Protein AF-A0A8S9TYZ0-F1 (afdb_monomer_lite)

Foldseek 3Di:
DDPPPPPQFPDDDDDPPLVVVLVVLVVCLVCVVVLQVVLVVQQVVCVVVVHDRDDGDPCPLCSLVSVLVSVLSVLVNVLVVQSRDSDPCPVVSVVSVVCCCVPQVPPVDPRPRPPPPPPPDDD

Sequence (123 aa):
MANNGASRQLVEHKDHRFMGLENVVKHLLCKWDQLEDWFQERTNMAIRDRKAVPEGLPIADYKEALLQLYGLLKSITSLNTKSQKEDTNQVDVLLSVFRFRTTILDEMKPVKVRIQAPSDPLL

Organism: Phytophthora infestans (NCBI:txid4787)

Structure (mmCIF, N/CA/C/O backbone):
data_AF-A0A8S9TYZ0-F1
#
_entry.id   AF-A0A8S9TYZ0-F1
#
loop_
_atom_site.group_PDB
_atom_site.id
_atom_site.type_symbol
_atom_site.label_atom_id
_atom_site.label_alt_id
_atom_site.label_comp_id
_atom_site.label_asym_id
_atom_site.label_entity_id
_atom_site.label_seq_id
_atom_site.pdbx_PDB_ins_code
_atom_site.Cartn_x
_atom_site.Cartn_y
_atom_site.Cartn_z
_atom_site.occupancy
_atom_site.B_iso_or_equiv
_atom_site.auth_seq_id
_atom_site.auth_comp_id
_atom_site.auth_asym_id
_atom_site.auth_atom_id
_atom_site.pdbx_PDB_model_num
ATOM 1 N N . MET A 1 1 ? -13.384 -18.987 44.127 1.00 35.81 1 MET A N 1
ATOM 2 C CA . MET A 1 1 ? -12.490 -17.847 43.833 1.00 35.81 1 MET A CA 1
ATOM 3 C C . MET A 1 1 ? -12.672 -17.497 42.366 1.00 35.81 1 MET A C 1
ATOM 5 O O . MET A 1 1 ? -12.349 -18.318 41.520 1.00 35.81 1 MET A O 1
ATOM 9 N N . ALA A 1 2 ? -13.331 -16.374 42.076 1.00 40.25 2 ALA A N 1
ATOM 10 C CA . ALA A 1 2 ? -13.699 -15.982 40.717 1.00 40.25 2 ALA A CA 1
ATOM 11 C C . ALA A 1 2 ? -12.486 -15.384 39.991 1.00 40.25 2 ALA A C 1
ATOM 13 O O . ALA A 1 2 ? -11.868 -14.436 40.477 1.00 40.25 2 ALA A O 1
ATOM 14 N N . ASN A 1 3 ? -12.129 -15.969 38.850 1.00 41.19 3 ASN A N 1
ATOM 15 C CA . ASN A 1 3 ? -11.022 -15.534 38.010 1.00 41.19 3 ASN A CA 1
ATOM 16 C C . ASN A 1 3 ? -11.442 -14.289 37.200 1.00 41.19 3 ASN A C 1
ATOM 18 O O . ASN A 1 3 ? -11.813 -14.387 36.035 1.00 41.19 3 ASN A O 1
ATOM 22 N N . ASN A 1 4 ? -11.424 -13.114 37.834 1.00 45.53 4 ASN A N 1
ATOM 23 C CA . ASN A 1 4 ? -11.838 -11.833 37.236 1.00 45.53 4 ASN A CA 1
ATOM 24 C C . ASN A 1 4 ? -10.788 -11.209 36.285 1.00 45.53 4 ASN A C 1
ATOM 26 O O . ASN A 1 4 ? -10.893 -10.034 35.938 1.00 45.53 4 ASN A O 1
ATOM 30 N N . GLY A 1 5 ? -9.764 -11.960 35.864 1.00 42.84 5 GLY A N 1
ATOM 31 C CA . GLY A 1 5 ? -8.678 -11.449 35.015 1.00 42.84 5 GLY A CA 1
ATOM 32 C C . GLY A 1 5 ? -8.848 -11.689 33.511 1.00 42.84 5 GLY A C 1
ATOM 33 O O . GLY A 1 5 ? -8.213 -11.007 32.715 1.00 42.84 5 GLY A O 1
ATOM 34 N N . ALA A 1 6 ? -9.708 -12.623 33.099 1.00 43.84 6 ALA A N 1
ATOM 35 C CA . ALA A 1 6 ? -9.731 -13.119 31.717 1.00 43.84 6 ALA A CA 1
ATOM 36 C C . ALA A 1 6 ? -10.484 -12.225 30.709 1.00 43.84 6 ALA A C 1
ATOM 38 O O . ALA A 1 6 ? -10.472 -12.508 29.518 1.00 43.84 6 ALA A O 1
ATOM 39 N N . SER A 1 7 ? -11.145 -11.150 31.153 1.00 46.28 7 SER A N 1
ATOM 40 C CA . SER A 1 7 ? -12.061 -10.372 30.300 1.00 46.28 7 SER A CA 1
ATOM 41 C C . SER A 1 7 ? -11.441 -9.127 29.643 1.00 46.28 7 SER A C 1
ATOM 43 O O . SER A 1 7 ? -12.179 -8.325 29.075 1.00 46.28 7 SER A O 1
ATOM 45 N N . ARG A 1 8 ? -10.119 -8.919 29.743 1.00 49.16 8 ARG A N 1
ATOM 46 C CA . ARG A 1 8 ? -9.449 -7.687 29.267 1.00 49.16 8 ARG A CA 1
ATOM 47 C C . ARG A 1 8 ? -8.610 -7.828 27.998 1.00 49.16 8 ARG A C 1
ATOM 49 O O . ARG A 1 8 ? -8.166 -6.811 27.484 1.00 49.16 8 ARG A O 1
ATOM 56 N N . GLN A 1 9 ? -8.431 -9.033 27.464 1.00 47.16 9 GLN A N 1
ATOM 57 C CA . GLN A 1 9 ? -7.690 -9.236 26.219 1.00 47.16 9 GLN A CA 1
ATOM 58 C C . GLN A 1 9 ? -8.615 -9.906 25.202 1.00 47.16 9 GLN A C 1
ATOM 60 O O . GLN A 1 9 ? -8.895 -11.098 25.281 1.00 47.16 9 GLN A O 1
ATOM 65 N N . LEU A 1 10 ? -9.175 -9.099 24.296 1.00 52.91 10 LEU A N 1
ATOM 66 C CA . LEU A 1 10 ? -10.186 -9.546 23.332 1.00 52.91 10 LEU A CA 1
ATOM 67 C C . LEU A 1 10 ? -9.591 -10.365 22.177 1.00 52.91 10 LEU A C 1
ATOM 69 O O . LEU A 1 10 ? -10.323 -11.121 21.544 1.00 52.91 10 LEU A O 1
ATOM 73 N N . VAL A 1 11 ? -8.284 -10.262 21.917 1.00 56.00 11 VAL A N 1
ATOM 74 C CA . VAL A 1 11 ? -7.565 -11.054 20.910 1.00 56.00 11 VAL A CA 1
ATOM 75 C C . VAL A 1 11 ? -6.101 -11.178 21.347 1.00 56.00 11 VAL A C 1
ATOM 77 O O . VAL A 1 11 ? -5.485 -10.184 21.721 1.00 56.00 11 VAL A O 1
ATOM 80 N N . GLU A 1 12 ? -5.538 -12.386 21.305 1.00 53.59 12 GLU A N 1
ATOM 81 C CA . GLU A 1 12 ? -4.106 -12.626 21.523 1.00 53.59 12 GLU A CA 1
ATOM 82 C C . GLU A 1 12 ? -3.270 -11.817 20.507 1.00 53.59 12 GLU A C 1
ATOM 84 O O . GLU A 1 12 ? -3.529 -11.862 19.299 1.00 53.59 12 GLU A O 1
ATOM 89 N N . HIS A 1 13 ? -2.283 -11.061 20.996 1.00 52.06 13 HIS A N 1
ATOM 90 C CA . HIS A 1 13 ? -1.433 -10.171 20.198 1.00 52.06 13 HIS A CA 1
ATOM 91 C C . HIS A 1 13 ? -0.746 -10.915 19.042 1.00 52.06 13 HIS A C 1
ATOM 93 O O . HIS A 1 13 ? 0.060 -11.823 19.252 1.00 52.06 13 HIS A O 1
ATOM 99 N N . LYS A 1 14 ? -1.048 -10.527 17.796 1.00 60.34 14 LYS A N 1
ATOM 100 C CA . LYS A 1 14 ? -0.441 -11.092 16.581 1.00 60.34 14 LYS A CA 1
ATOM 101 C C . LYS A 1 14 ? -0.101 -9.972 15.596 1.00 60.34 14 LYS A C 1
ATOM 103 O O . LYS A 1 14 ? -0.949 -9.542 14.818 1.00 60.34 14 LYS A O 1
ATOM 108 N N . ASP A 1 15 ? 1.162 -9.549 15.589 1.00 60.84 15 ASP A N 1
ATOM 109 C CA . ASP A 1 15 ? 1.649 -8.427 14.761 1.00 60.84 15 ASP A CA 1
ATOM 110 C C . ASP A 1 15 ? 1.719 -8.688 13.243 1.00 60.84 15 ASP A C 1
ATOM 112 O O . ASP A 1 15 ? 1.934 -7.795 12.428 1.00 60.84 15 ASP A O 1
ATOM 116 N N . HIS A 1 16 ? 1.632 -9.925 12.789 1.00 62.66 16 HIS A N 1
ATOM 117 C CA . HIS A 1 16 ? 2.747 -10.350 11.943 1.00 62.66 16 HIS A CA 1
ATOM 118 C C . HIS A 1 16 ? 2.489 -10.448 10.434 1.00 62.66 16 HIS A C 1
ATOM 120 O O . HIS A 1 16 ? 3.345 -10.980 9.734 1.00 62.66 16 HIS A O 1
ATOM 126 N N . ARG A 1 17 ? 1.366 -9.964 9.878 1.00 61.81 17 ARG A N 1
ATOM 127 C CA . ARG A 1 17 ? 1.133 -10.104 8.415 1.00 61.81 17 ARG A CA 1
ATOM 128 C C . ARG A 1 17 ? 0.705 -8.831 7.702 1.00 61.81 17 ARG A C 1
ATOM 130 O O . ARG A 1 17 ? 1.383 -8.409 6.770 1.00 61.81 17 ARG A O 1
ATOM 137 N N . PHE A 1 18 ? -0.376 -8.196 8.148 1.00 64.44 18 PHE A N 1
ATOM 138 C CA . PHE A 1 18 ? -0.915 -7.025 7.447 1.00 64.44 18 PHE A CA 1
ATOM 139 C C . PHE A 1 18 ? -0.026 -5.789 7.596 1.00 64.44 18 PHE A C 1
ATOM 141 O O . PHE A 1 18 ? 0.210 -5.107 6.606 1.00 64.44 18 PHE A O 1
ATOM 148 N N . MET A 1 19 ? 0.574 -5.581 8.773 1.00 75.94 19 MET A N 1
ATOM 149 C CA . MET A 1 19 ? 1.554 -4.507 8.989 1.00 75.94 19 MET A CA 1
ATOM 150 C C . MET A 1 19 ? 2.813 -4.688 8.132 1.00 75.94 19 MET A C 1
ATOM 152 O O . MET A 1 19 ? 3.338 -3.725 7.577 1.00 75.94 19 MET A O 1
ATOM 156 N N . GLY A 1 20 ? 3.294 -5.929 8.001 1.00 84.81 20 GLY A N 1
ATOM 157 C CA . GLY A 1 20 ? 4.452 -6.247 7.166 1.00 84.81 20 GLY A CA 1
ATOM 158 C C . GLY A 1 20 ? 4.181 -5.953 5.693 1.00 84.81 20 GLY A C 1
ATOM 159 O O . GLY A 1 20 ? 4.949 -5.235 5.056 1.00 84.81 20 GLY A O 1
ATOM 160 N N . LEU A 1 21 ? 3.054 -6.444 5.170 1.00 87.56 21 LEU A N 1
ATOM 161 C CA . LEU A 1 21 ? 2.680 -6.222 3.777 1.00 87.56 21 LEU A CA 1
ATOM 162 C C . LEU A 1 21 ? 2.363 -4.746 3.486 1.00 87.56 21 LEU A C 1
ATOM 164 O O . LEU A 1 21 ? 2.810 -4.233 2.465 1.00 87.56 21 LEU A O 1
ATOM 168 N N . GLU A 1 22 ? 1.665 -4.042 4.386 1.00 90.31 22 GLU A N 1
ATOM 169 C CA . GLU A 1 22 ? 1.434 -2.595 4.264 1.00 90.31 22 GLU A CA 1
ATOM 170 C C . GLU A 1 22 ? 2.758 -1.843 4.117 1.00 90.31 22 GLU A C 1
ATOM 172 O O . GLU A 1 22 ? 2.905 -1.033 3.205 1.00 90.31 22 GLU A O 1
ATOM 177 N N . ASN A 1 23 ? 3.734 -2.127 4.984 1.00 90.69 23 ASN A N 1
ATOM 178 C CA . ASN A 1 23 ? 5.030 -1.458 4.955 1.00 90.69 23 ASN A CA 1
ATOM 179 C C . ASN A 1 23 ? 5.818 -1.762 3.677 1.00 90.69 23 ASN A C 1
ATOM 181 O O . ASN A 1 23 ? 6.447 -0.856 3.133 1.00 90.69 23 ASN A O 1
ATOM 185 N N . VAL A 1 24 ? 5.761 -2.999 3.172 1.00 91.94 24 VAL A N 1
ATOM 186 C CA . VAL A 1 24 ? 6.397 -3.375 1.899 1.00 91.94 24 VAL A CA 1
ATOM 187 C C . VAL A 1 24 ? 5.776 -2.602 0.738 1.00 91.94 24 VAL A C 1
ATOM 189 O O . VAL A 1 24 ? 6.500 -1.957 -0.020 1.00 91.94 24 VAL A O 1
ATOM 192 N N . VAL A 1 25 ? 4.444 -2.606 0.623 1.00 91.81 25 VAL A N 1
ATOM 193 C CA . VAL A 1 25 ? 3.742 -1.894 -0.457 1.00 91.81 25 VAL A CA 1
ATOM 194 C C . VAL A 1 25 ? 3.972 -0.385 -0.343 1.00 91.81 25 VAL A C 1
ATOM 196 O O . VAL A 1 25 ? 4.263 0.270 -1.341 1.00 91.81 25 VAL A O 1
ATOM 199 N N . LYS A 1 26 ? 3.937 0.172 0.872 1.00 94.12 26 LYS A N 1
ATOM 200 C CA . LYS A 1 26 ? 4.270 1.578 1.132 1.00 94.12 26 LYS A CA 1
ATOM 201 C C . LYS A 1 26 ? 5.677 1.918 0.660 1.00 94.12 26 LYS A C 1
ATOM 203 O O . LYS A 1 26 ? 5.864 2.928 -0.009 1.00 94.12 26 LYS A O 1
ATOM 208 N N . HIS A 1 27 ? 6.665 1.100 1.019 1.00 94.19 27 HIS A N 1
ATOM 209 C C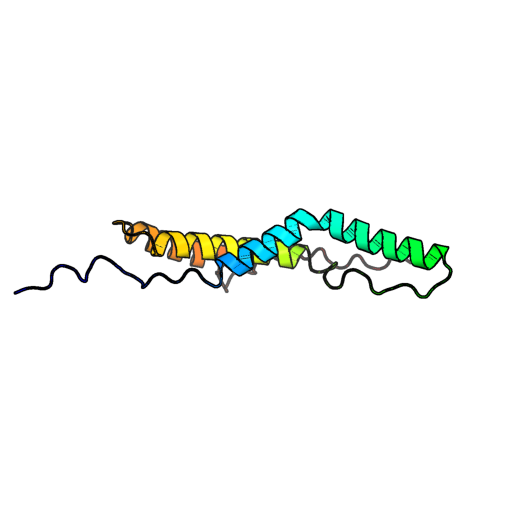A . HIS A 1 27 ? 8.055 1.346 0.657 1.00 94.19 27 HIS A CA 1
ATOM 210 C C . HIS A 1 27 ? 8.252 1.309 -0.859 1.00 94.19 27 HIS A C 1
ATOM 212 O O . HIS A 1 27 ? 8.884 2.206 -1.411 1.00 94.19 27 HIS A O 1
ATOM 218 N N . LEU A 1 28 ? 7.651 0.319 -1.523 1.00 93.75 28 LEU A N 1
ATOM 219 C CA . LEU A 1 28 ? 7.652 0.204 -2.977 1.00 93.75 28 LEU A CA 1
ATOM 220 C C . LEU A 1 28 ? 7.052 1.452 -3.641 1.00 93.75 28 LEU A C 1
ATOM 222 O O . LEU A 1 28 ? 7.684 2.040 -4.512 1.00 93.75 28 LEU A O 1
ATOM 226 N N . LEU A 1 29 ? 5.881 1.906 -3.181 1.00 94.06 29 LEU A N 1
ATOM 227 C CA . LEU A 1 29 ? 5.227 3.116 -3.691 1.00 94.06 29 LEU A CA 1
ATOM 228 C C . LEU A 1 29 ? 6.057 4.384 -3.439 1.00 94.06 29 LEU A C 1
ATOM 230 O O . LEU A 1 29 ? 6.161 5.231 -4.319 1.00 94.06 29 LEU A O 1
ATOM 234 N N . CYS A 1 30 ? 6.692 4.517 -2.270 1.00 95.38 30 CYS A N 1
ATOM 235 C CA . CYS A 1 30 ? 7.579 5.646 -1.961 1.00 95.38 30 CYS A CA 1
ATOM 236 C C . CYS A 1 30 ? 8.836 5.690 -2.840 1.00 95.38 30 CYS A C 1
ATOM 238 O O . CYS A 1 30 ? 9.456 6.744 -2.970 1.00 95.38 30 CYS A O 1
ATOM 240 N N . LYS A 1 31 ? 9.249 4.545 -3.384 1.00 95.19 31 LYS A N 1
ATOM 241 C CA . LYS A 1 31 ? 10.429 4.399 -4.240 1.00 95.19 31 LYS A CA 1
ATOM 242 C C . LYS A 1 31 ? 10.076 4.236 -5.711 1.00 95.19 31 LYS A C 1
ATOM 244 O O . LYS A 1 31 ? 10.973 3.968 -6.499 1.00 95.19 31 LYS A O 1
ATOM 249 N N . TRP A 1 32 ? 8.809 4.416 -6.076 1.00 94.88 32 TRP A N 1
ATOM 250 C CA . TRP A 1 32 ? 8.322 4.102 -7.411 1.00 94.88 32 TRP A CA 1
ATOM 251 C C . TRP A 1 32 ? 9.098 4.823 -8.511 1.00 94.88 32 TRP A C 1
ATOM 253 O O . TRP A 1 32 ? 9.629 4.173 -9.402 1.00 94.88 32 TRP A O 1
ATOM 263 N N . ASP A 1 33 ? 9.231 6.143 -8.407 1.00 92.88 33 ASP A N 1
ATOM 264 C CA . ASP A 1 33 ? 9.883 6.938 -9.452 1.00 92.88 33 ASP A CA 1
ATOM 265 C C . ASP A 1 33 ? 11.381 6.584 -9.556 1.00 92.88 33 ASP A C 1
ATOM 267 O O . ASP A 1 33 ? 11.910 6.403 -10.644 1.00 92.88 33 ASP A O 1
ATOM 271 N N . GLN A 1 34 ? 12.04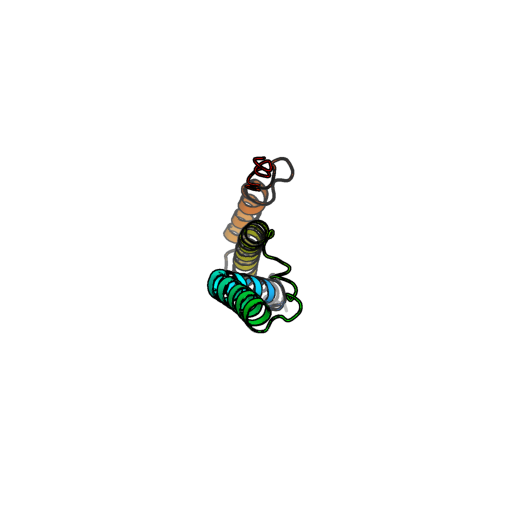6 6.330 -8.418 1.00 94.88 34 GLN A N 1
ATOM 272 C CA . GLN A 1 34 ? 13.433 5.831 -8.392 1.00 94.88 34 GLN A CA 1
ATOM 273 C C . GLN A 1 34 ? 13.572 4.456 -9.060 1.00 94.88 34 GLN A C 1
ATOM 275 O O . GLN A 1 34 ? 14.612 4.150 -9.640 1.00 94.88 34 GLN A O 1
ATOM 280 N N . LEU A 1 35 ? 12.548 3.611 -8.946 1.00 93.75 35 LEU A N 1
ATOM 281 C CA . LEU A 1 35 ? 12.509 2.297 -9.572 1.00 93.75 35 LEU A CA 1
ATOM 282 C C . LEU A 1 35 ? 12.325 2.433 -11.091 1.00 93.75 35 LEU A C 1
ATOM 284 O O . LEU A 1 35 ? 13.057 1.791 -11.839 1.00 93.75 35 LEU A O 1
ATOM 288 N N . GLU A 1 36 ? 11.397 3.284 -11.539 1.00 92.88 36 GLU A N 1
ATOM 289 C CA . GLU A 1 36 ? 11.199 3.605 -12.959 1.00 92.88 36 GLU A CA 1
ATOM 290 C C . GLU A 1 36 ? 12.480 4.162 -13.586 1.00 92.88 36 GLU A C 1
ATOM 292 O O . GLU A 1 36 ? 12.949 3.615 -14.587 1.00 92.88 36 GLU A O 1
ATOM 297 N N . ASP A 1 37 ? 13.105 5.156 -12.950 1.00 94.12 37 ASP A N 1
ATOM 298 C CA . ASP A 1 37 ? 14.365 5.751 -13.404 1.00 94.12 37 ASP A CA 1
ATOM 299 C C . ASP A 1 37 ? 15.470 4.695 -13.534 1.00 94.12 37 ASP A C 1
ATOM 301 O O . ASP A 1 37 ? 16.197 4.648 -14.528 1.00 94.12 37 ASP A O 1
ATOM 305 N N . TRP A 1 38 ? 15.584 3.800 -12.549 1.00 94.50 38 TRP A N 1
ATOM 306 C CA . TRP A 1 38 ? 16.597 2.748 -12.552 1.00 94.50 38 TRP A CA 1
ATOM 307 C C . TRP A 1 38 ? 16.402 1.737 -13.694 1.00 94.50 38 TRP A C 1
ATOM 309 O O . TRP A 1 38 ? 17.373 1.339 -14.346 1.00 94.50 38 TRP A O 1
ATOM 319 N N . PHE A 1 39 ? 15.159 1.332 -13.975 1.00 93.75 39 PHE A N 1
ATOM 320 C CA . PHE A 1 39 ? 14.848 0.445 -15.103 1.00 93.75 39 PHE A CA 1
ATOM 321 C C . PHE A 1 39 ? 15.045 1.143 -16.454 1.00 93.75 39 PHE A C 1
ATOM 323 O O . PHE A 1 39 ? 15.559 0.529 -17.400 1.00 93.75 39 PHE A O 1
ATOM 330 N N . GLN A 1 40 ? 14.689 2.425 -16.546 1.00 91.94 40 GLN A N 1
ATOM 331 C CA . GLN A 1 40 ? 14.894 3.217 -17.752 1.00 91.94 40 GLN A CA 1
ATOM 332 C C . GLN A 1 40 ? 16.385 3.393 -18.050 1.00 91.94 40 GLN A C 1
ATOM 334 O O . GLN A 1 40 ? 16.812 3.195 -19.186 1.00 91.94 40 GLN A O 1
ATOM 339 N N . GLU A 1 41 ? 17.204 3.667 -17.035 1.00 94.38 41 GLU A N 1
ATOM 340 C CA . GLU A 1 41 ? 18.653 3.777 -17.203 1.00 94.38 41 GLU A CA 1
ATOM 341 C C . GLU A 1 41 ? 19.266 2.455 -17.677 1.00 94.38 41 GLU A C 1
ATOM 343 O O . GLU A 1 41 ? 20.084 2.434 -18.596 1.00 94.38 41 GLU A O 1
ATOM 348 N N . ARG A 1 42 ? 18.805 1.318 -17.142 1.00 93.44 42 ARG A N 1
ATOM 349 C CA . ARG A 1 42 ? 19.220 -0.014 -17.616 1.00 93.44 42 ARG A CA 1
ATOM 350 C C . ARG A 1 42 ? 18.914 -0.232 -19.095 1.00 93.44 42 ARG A C 1
ATOM 352 O O . ARG A 1 42 ? 19.733 -0.801 -19.820 1.00 93.44 42 ARG A O 1
ATOM 359 N N . THR A 1 43 ? 17.746 0.224 -19.527 1.00 91.19 43 THR A N 1
ATOM 360 C CA . THR A 1 43 ? 17.320 0.177 -20.927 1.00 91.19 43 THR A CA 1
ATOM 361 C C . THR A 1 43 ? 18.226 1.055 -21.789 1.00 91.19 43 THR A C 1
ATOM 363 O O . THR A 1 43 ? 18.787 0.581 -22.778 1.00 91.19 43 THR A O 1
ATOM 366 N N . ASN A 1 44 ? 18.466 2.299 -21.366 1.00 92.88 44 ASN A N 1
ATOM 367 C CA . ASN A 1 44 ? 19.338 3.249 -22.058 1.00 92.88 44 ASN A CA 1
ATOM 368 C C . ASN A 1 44 ? 20.776 2.719 -22.190 1.00 92.88 44 ASN A C 1
ATOM 370 O O . ASN A 1 44 ? 21.379 2.800 -23.262 1.00 92.88 44 ASN A O 1
ATOM 374 N N . MET A 1 45 ? 21.318 2.124 -21.124 1.00 94.00 45 MET A N 1
ATOM 375 C CA . MET A 1 45 ? 22.644 1.504 -21.124 1.00 94.00 45 MET A CA 1
ATOM 376 C C . MET A 1 45 ? 22.734 0.340 -22.114 1.00 94.00 45 MET A C 1
ATOM 378 O O . MET A 1 45 ? 23.715 0.246 -22.850 1.00 94.00 45 MET A O 1
ATOM 382 N N . ALA A 1 46 ? 21.725 -0.533 -22.165 1.00 92.06 46 ALA A N 1
ATOM 383 C CA . ALA A 1 46 ? 21.708 -1.649 -23.108 1.00 92.06 46 ALA A CA 1
ATOM 384 C C . ALA A 1 46 ? 21.662 -1.169 -24.566 1.00 92.06 46 ALA A C 1
ATOM 386 O O . ALA A 1 46 ? 22.401 -1.692 -25.402 1.00 92.06 46 ALA A O 1
ATOM 387 N N . ILE A 1 47 ? 20.868 -0.130 -24.850 1.00 91.75 47 ILE A N 1
ATOM 388 C CA . ILE A 1 47 ? 20.796 0.508 -26.171 1.00 91.75 47 ILE A CA 1
ATOM 389 C C . ILE A 1 47 ? 22.160 1.090 -26.561 1.00 91.75 47 ILE A C 1
ATOM 391 O O . ILE A 1 47 ? 22.662 0.804 -27.650 1.00 91.75 47 ILE A O 1
ATOM 395 N N . ARG A 1 48 ? 22.793 1.859 -25.663 1.00 94.38 48 ARG A N 1
ATOM 396 C CA . ARG A 1 48 ? 24.124 2.448 -25.889 1.00 94.38 48 ARG A CA 1
ATOM 397 C C . ARG A 1 48 ? 25.178 1.382 -26.183 1.00 94.38 48 ARG A C 1
ATOM 399 O O . ARG A 1 48 ? 25.981 1.545 -27.098 1.00 94.38 48 ARG A O 1
ATOM 406 N N . ASP A 1 49 ? 25.152 0.287 -25.431 1.00 95.62 49 ASP A N 1
ATOM 407 C CA . ASP A 1 49 ? 26.099 -0.821 -25.557 1.00 95.62 49 ASP A CA 1
ATOM 408 C C . ASP A 1 49 ? 25.762 -1.777 -26.723 1.00 95.62 49 ASP A C 1
ATOM 410 O O . ASP A 1 49 ? 26.474 -2.763 -26.923 1.00 95.62 49 ASP A O 1
ATOM 414 N N . ARG A 1 50 ? 24.682 -1.521 -27.483 1.00 92.06 50 ARG A N 1
ATOM 415 C CA . ARG A 1 50 ? 24.145 -2.406 -28.537 1.00 92.06 50 ARG A CA 1
ATOM 416 C C . ARG A 1 50 ? 23.884 -3.840 -28.051 1.00 92.06 50 ARG A C 1
ATOM 418 O O . ARG A 1 50 ? 24.086 -4.805 -28.787 1.00 92.06 50 ARG A O 1
ATOM 425 N N . LYS A 1 51 ? 23.456 -3.980 -26.797 1.00 93.00 51 LYS A N 1
ATOM 426 C CA . LYS A 1 51 ? 23.071 -5.251 -26.169 1.00 93.00 51 LYS A CA 1
ATOM 427 C C . LYS A 1 51 ? 21.559 -5.454 -26.259 1.00 93.00 51 LYS A C 1
ATOM 429 O O . LYS A 1 51 ? 20.809 -4.527 -26.555 1.00 93.00 51 LYS A O 1
ATOM 434 N N . ALA A 1 52 ? 21.113 -6.676 -25.974 1.00 90.88 52 ALA A N 1
ATOM 435 C CA . ALA A 1 52 ? 19.692 -6.965 -25.827 1.00 90.88 52 ALA A CA 1
ATOM 436 C C . ALA A 1 52 ? 19.080 -6.093 -24.718 1.00 90.88 52 ALA A C 1
ATOM 438 O O . ALA A 1 52 ? 19.655 -5.965 -23.633 1.00 90.88 52 ALA A O 1
ATOM 439 N N . VAL A 1 53 ? 17.920 -5.501 -25.008 1.00 88.56 53 VAL A N 1
ATOM 440 C CA . VAL A 1 53 ? 17.173 -4.692 -24.043 1.00 88.56 53 VAL A CA 1
ATOM 441 C C . VAL A 1 53 ? 16.651 -5.610 -22.936 1.00 88.56 53 VAL A C 1
ATOM 443 O O . VAL A 1 53 ? 16.016 -6.620 -23.247 1.00 88.56 53 VAL A O 1
ATOM 446 N N . PRO A 1 54 ? 16.930 -5.314 -21.657 1.00 88.31 54 PRO A N 1
ATOM 447 C CA . PRO A 1 54 ? 16.410 -6.120 -20.570 1.00 88.31 54 PRO A CA 1
ATOM 448 C C . PRO A 1 54 ? 14.907 -5.924 -20.372 1.00 88.31 54 PRO A C 1
ATOM 450 O O . PRO A 1 54 ? 14.352 -4.906 -20.777 1.00 88.31 54 PRO A O 1
ATOM 453 N N . GLU A 1 55 ? 14.263 -6.866 -19.681 1.00 87.25 55 GLU A N 1
ATOM 454 C CA . GLU A 1 55 ? 12.868 -6.698 -19.268 1.00 87.25 55 GLU A CA 1
ATOM 455 C C . GLU A 1 55 ? 12.691 -5.431 -18.417 1.00 87.25 55 GLU A C 1
ATOM 457 O O . GLU A 1 55 ? 13.517 -5.120 -17.546 1.00 87.25 55 GLU A O 1
ATOM 462 N N . GLY A 1 56 ? 11.613 -4.701 -18.709 1.00 84.50 56 GLY A N 1
ATOM 463 C CA . GLY A 1 56 ? 11.202 -3.516 -17.966 1.00 84.50 56 GLY A CA 1
ATOM 464 C C . GLY A 1 56 ? 10.680 -3.858 -16.573 1.00 84.50 56 GLY A C 1
ATOM 465 O O . GLY A 1 56 ? 10.693 -5.012 -16.144 1.00 84.50 56 GLY A O 1
ATOM 466 N N . LEU A 1 57 ? 10.205 -2.841 -15.856 1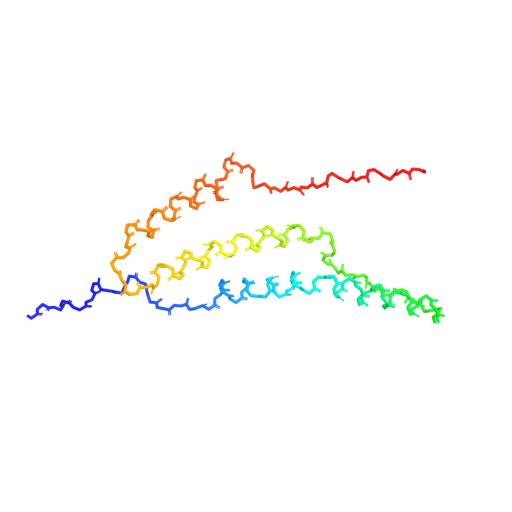.00 85.94 57 LEU A N 1
ATOM 467 C CA . LEU A 1 57 ? 9.612 -3.024 -14.535 1.00 85.94 57 LEU A CA 1
ATOM 468 C C . LEU A 1 57 ? 8.377 -3.949 -14.637 1.00 85.94 57 LEU A C 1
ATOM 470 O O . LEU A 1 57 ? 7.369 -3.523 -15.203 1.00 85.94 57 LEU A O 1
ATOM 474 N N . PRO A 1 58 ? 8.382 -5.165 -14.049 1.00 85.44 58 PRO A N 1
ATOM 475 C CA . PRO A 1 58 ? 7.306 -6.146 -14.263 1.00 85.44 58 PRO A CA 1
ATOM 476 C C . PRO A 1 58 ? 5.929 -5.711 -13.749 1.00 85.44 58 PRO A C 1
ATOM 478 O O . PRO A 1 58 ? 4.910 -6.294 -14.100 1.00 85.44 58 PRO A O 1
ATOM 481 N N . ILE A 1 59 ? 5.907 -4.706 -12.873 1.00 86.56 59 ILE A N 1
ATOM 482 C CA . ILE A 1 59 ? 4.706 -4.192 -12.215 1.00 86.56 59 ILE A CA 1
ATOM 483 C C . ILE A 1 59 ? 4.304 -2.796 -12.707 1.00 86.56 59 ILE A C 1
ATOM 485 O O . ILE A 1 59 ? 3.438 -2.190 -12.084 1.00 86.56 59 ILE A O 1
ATOM 489 N N . ALA A 1 60 ? 4.916 -2.276 -13.778 1.00 86.19 60 ALA A N 1
ATOM 490 C CA . ALA A 1 60 ? 4.712 -0.899 -14.243 1.00 86.19 60 ALA A CA 1
ATOM 491 C C . ALA A 1 60 ? 3.220 -0.542 -14.403 1.00 86.19 60 ALA A C 1
ATOM 493 O O . ALA A 1 60 ? 2.751 0.447 -13.839 1.00 86.19 60 ALA A O 1
ATOM 494 N N . ASP A 1 61 ? 2.453 -1.426 -15.045 1.00 89.00 61 ASP A N 1
ATOM 495 C CA . ASP A 1 61 ? 1.018 -1.238 -15.305 1.00 89.00 61 ASP A CA 1
ATOM 496 C C . ASP A 1 61 ? 0.135 -1.373 -14.049 1.00 89.00 61 ASP A C 1
ATOM 498 O O . ASP A 1 61 ? -1.056 -1.065 -14.063 1.00 89.00 61 ASP A O 1
ATOM 502 N N . TYR A 1 62 ? 0.711 -1.816 -12.929 1.00 88.38 62 TYR A N 1
ATOM 503 C CA . TYR A 1 62 ? -0.004 -2.121 -11.692 1.00 88.38 62 TYR A CA 1
ATOM 504 C C . TYR A 1 62 ? 0.186 -1.061 -10.599 1.00 88.38 62 TYR A C 1
ATOM 506 O O . TYR A 1 62 ? -0.253 -1.282 -9.468 1.00 88.38 62 TYR A O 1
ATOM 514 N N . LYS A 1 63 ? 0.785 0.105 -10.896 1.00 89.31 63 LYS A N 1
ATOM 515 C CA . LYS A 1 63 ? 0.968 1.201 -9.917 1.00 89.31 63 LYS A CA 1
ATOM 516 C C . LYS A 1 63 ? -0.341 1.575 -9.217 1.00 89.31 63 LYS A C 1
ATOM 518 O O . LYS A 1 63 ? -0.400 1.681 -7.993 1.00 89.31 63 LYS A O 1
ATOM 523 N N . GLU A 1 64 ? -1.407 1.727 -9.995 1.00 87.75 64 GLU A N 1
ATOM 524 C CA . GLU A 1 64 ? -2.729 2.102 -9.489 1.00 87.75 64 GLU A CA 1
ATOM 525 C C . GLU A 1 64 ? -3.358 0.980 -8.645 1.00 87.75 64 GLU A C 1
ATOM 527 O O . GLU A 1 64 ? -3.913 1.232 -7.573 1.00 87.75 64 GLU A O 1
ATOM 532 N N . ALA A 1 65 ? -3.190 -0.278 -9.063 1.00 88.12 65 ALA A N 1
ATOM 533 C CA . ALA A 1 65 ? -3.614 -1.434 -8.276 1.00 88.12 65 ALA A CA 1
ATOM 534 C C . ALA A 1 65 ? -2.851 -1.527 -6.940 1.00 88.12 65 ALA A C 1
ATOM 536 O O . ALA A 1 65 ? -3.446 -1.831 -5.906 1.00 88.12 65 ALA A O 1
ATOM 537 N N . LEU A 1 66 ? -1.554 -1.199 -6.925 1.00 90.31 66 LEU A N 1
ATOM 538 C CA . LEU A 1 66 ? -0.736 -1.137 -5.710 1.00 90.31 66 LEU A CA 1
ATOM 539 C C . LEU A 1 66 ? -1.159 0.002 -4.775 1.00 90.31 66 LEU A C 1
ATOM 541 O O . LEU A 1 66 ? -1.197 -0.199 -3.561 1.00 90.31 66 LEU A O 1
ATOM 545 N N . LEU A 1 67 ? -1.524 1.171 -5.310 1.00 89.19 67 LEU A N 1
ATOM 546 C CA . LEU A 1 67 ? -2.080 2.280 -4.524 1.00 89.19 67 LEU A CA 1
ATOM 547 C C . LEU A 1 67 ? -3.400 1.888 -3.848 1.00 89.19 67 LEU A C 1
ATOM 549 O O . LEU A 1 67 ? -3.602 2.168 -2.662 1.00 89.19 67 LEU A O 1
ATOM 553 N N . GLN A 1 68 ? -4.281 1.199 -4.573 1.00 87.12 68 GLN A N 1
ATOM 554 C CA . GLN A 1 68 ? -5.552 0.707 -4.037 1.00 87.12 68 GLN A CA 1
ATOM 555 C C . GLN A 1 68 ? -5.339 -0.383 -2.984 1.00 87.12 68 GLN A C 1
ATOM 557 O O . GLN A 1 68 ? -5.930 -0.321 -1.902 1.00 87.12 68 GLN A O 1
ATOM 562 N N . LEU A 1 69 ? -4.439 -1.333 -3.254 1.00 89.25 69 LEU A N 1
ATOM 563 C CA . LEU A 1 69 ? -4.041 -2.361 -2.296 1.00 89.25 69 LEU A CA 1
ATOM 564 C C . LEU A 1 69 ? -3.461 -1.737 -1.022 1.00 89.25 69 LEU A C 1
ATOM 566 O O . LEU A 1 69 ? -3.825 -2.145 0.078 1.00 89.25 69 LEU A O 1
ATOM 570 N N . TYR A 1 70 ? -2.612 -0.715 -1.142 1.00 90.56 70 TYR A N 1
ATOM 571 C CA . TYR A 1 70 ? -2.083 0.011 0.010 1.00 90.56 70 TYR A CA 1
ATOM 572 C C . TYR A 1 70 ? -3.189 0.686 0.826 1.00 90.56 70 TYR A C 1
ATOM 574 O O . TYR A 1 70 ? -3.184 0.595 2.053 1.00 90.56 70 TYR A O 1
ATOM 582 N N . GLY A 1 71 ? -4.164 1.317 0.164 1.00 88.44 71 GLY A N 1
ATOM 583 C CA . GLY A 1 71 ? -5.333 1.896 0.828 1.00 88.44 71 GLY A CA 1
ATOM 584 C C . GLY A 1 71 ? -6.100 0.865 1.662 1.00 88.44 71 GLY A C 1
ATOM 585 O O . GLY A 1 71 ? -6.403 1.118 2.829 1.00 88.44 71 GLY A O 1
ATOM 586 N N . LEU A 1 72 ? -6.339 -0.321 1.093 1.00 88.00 72 LEU A N 1
ATOM 587 C CA . LEU A 1 72 ? -6.982 -1.442 1.784 1.00 88.00 72 LEU A CA 1
ATOM 588 C C . LEU A 1 72 ? -6.152 -1.933 2.976 1.00 88.00 72 LEU A C 1
ATOM 590 O O . LEU A 1 72 ? -6.669 -2.029 4.090 1.00 88.00 72 LEU A O 1
ATOM 594 N N . LEU A 1 73 ? -4.862 -2.202 2.759 1.00 88.38 73 LEU A N 1
ATOM 595 C CA . LEU A 1 73 ? -3.950 -2.699 3.791 1.00 88.38 73 LEU A CA 1
ATOM 596 C C . LEU A 1 73 ? -3.834 -1.725 4.962 1.00 88.38 73 LEU A C 1
ATOM 598 O O . LEU A 1 73 ? -3.947 -2.145 6.108 1.00 88.38 73 LEU A O 1
ATOM 602 N N . LYS A 1 74 ? -3.712 -0.425 4.688 1.00 87.44 74 LYS A N 1
ATOM 603 C CA . LYS A 1 74 ? -3.660 0.620 5.715 1.00 87.44 74 LYS A CA 1
ATOM 604 C C . LYS A 1 74 ? -4.925 0.646 6.577 1.00 87.44 74 LYS A C 1
ATOM 606 O O . LYS A 1 74 ? -4.842 0.770 7.801 1.00 87.44 74 LYS A O 1
ATOM 611 N N . SER A 1 75 ? -6.105 0.529 5.966 1.00 85.81 75 SER A N 1
ATOM 612 C CA . SER A 1 75 ? -7.373 0.468 6.705 1.00 85.81 75 SER A CA 1
ATOM 613 C C . SER A 1 75 ? -7.484 -0.795 7.563 1.00 85.81 75 SER A C 1
ATOM 615 O O . SER A 1 75 ? -7.920 -0.705 8.712 1.00 85.81 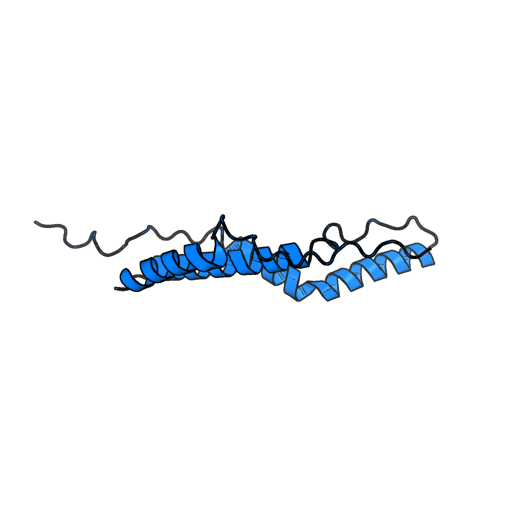75 SER A O 1
ATOM 617 N N . ILE A 1 76 ? -7.036 -1.946 7.049 1.00 86.31 76 ILE A N 1
ATOM 618 C CA . ILE A 1 76 ? -7.001 -3.216 7.790 1.00 86.31 76 ILE A CA 1
ATOM 619 C C . ILE A 1 76 ? -6.019 -3.132 8.961 1.00 86.31 76 ILE A C 1
ATOM 621 O O . ILE A 1 76 ? -6.387 -3.478 10.082 1.00 86.31 76 ILE A O 1
ATOM 625 N N . THR A 1 77 ? -4.802 -2.627 8.740 1.00 86.50 77 THR A N 1
ATOM 626 C CA . THR A 1 77 ? -3.816 -2.421 9.806 1.00 86.50 77 THR A CA 1
ATOM 627 C C . THR A 1 77 ? -4.364 -1.496 10.883 1.00 86.50 77 THR A C 1
ATOM 629 O O . THR A 1 77 ? -4.298 -1.835 12.058 1.00 86.50 77 THR A O 1
ATOM 632 N N . SER A 1 78 ? -4.963 -0.361 10.508 1.00 85.81 78 SER A N 1
ATOM 633 C CA . SER A 1 78 ? -5.532 0.588 11.471 1.00 85.81 78 SER A CA 1
ATOM 634 C C . SER A 1 78 ? -6.630 -0.042 12.332 1.00 85.81 78 SER A C 1
ATOM 636 O O . SER A 1 78 ? -6.659 0.172 13.549 1.00 85.81 78 SER A O 1
ATOM 638 N N . LEU A 1 79 ? -7.507 -0.844 11.720 1.00 86.25 79 LEU A N 1
ATOM 639 C CA . LEU A 1 79 ? -8.524 -1.608 12.436 1.00 86.25 79 LEU A CA 1
ATOM 640 C C . LEU A 1 79 ? -7.884 -2.629 13.384 1.00 86.25 79 LEU A C 1
ATOM 642 O O . LEU A 1 79 ? -8.268 -2.691 14.550 1.00 86.25 79 LEU A O 1
ATOM 646 N N . ASN A 1 80 ? -6.895 -3.383 12.902 1.00 84.25 80 ASN A N 1
ATOM 647 C CA . ASN A 1 80 ? -6.210 -4.407 13.680 1.00 84.25 80 ASN A CA 1
ATOM 648 C C . ASN A 1 80 ? -5.497 -3.795 14.897 1.00 84.25 80 ASN A C 1
ATOM 650 O O . ASN A 1 80 ? -5.743 -4.214 16.025 1.00 84.25 80 ASN A O 1
ATOM 654 N N . THR A 1 81 ? -4.725 -2.721 14.698 1.00 83.69 81 THR A N 1
ATOM 655 C CA . THR A 1 81 ? -4.082 -1.965 15.781 1.00 83.69 81 THR A CA 1
ATOM 656 C C . THR A 1 81 ? -5.102 -1.469 16.798 1.00 83.69 81 THR A C 1
ATOM 658 O O . THR A 1 81 ? -4.847 -1.556 17.992 1.00 83.69 81 THR A O 1
ATOM 661 N N . LYS A 1 82 ? -6.266 -0.966 16.360 1.00 84.25 82 LYS A N 1
ATOM 662 C CA . LYS A 1 82 ? -7.325 -0.537 17.285 1.00 84.25 82 LYS A CA 1
ATOM 663 C C . LYS A 1 82 ? -7.882 -1.723 18.079 1.00 84.25 82 LYS A C 1
ATOM 665 O O . LYS A 1 82 ? -7.973 -1.632 19.293 1.00 84.25 82 LYS A O 1
ATOM 670 N N . SER A 1 83 ? -8.196 -2.840 17.424 1.00 82.06 83 SER A N 1
ATOM 671 C CA . SER A 1 83 ? -8.749 -4.032 18.088 1.00 82.06 83 SER A CA 1
ATOM 672 C C . SER A 1 83 ? -7.811 -4.689 19.104 1.00 82.06 83 SER A C 1
ATOM 674 O O . SER A 1 83 ? -8.279 -5.403 19.984 1.00 82.06 83 SER A O 1
ATOM 676 N N . GLN A 1 84 ? -6.506 -4.442 18.981 1.00 79.31 84 GLN A N 1
ATOM 677 C CA . GLN A 1 84 ? -5.466 -5.005 19.842 1.00 79.31 84 GLN A CA 1
ATOM 678 C C . GLN A 1 84 ? -5.065 -4.080 21.002 1.00 79.31 84 GLN A C 1
ATOM 680 O O . GLN A 1 84 ? -4.245 -4.470 21.828 1.00 79.31 84 GLN A O 1
ATOM 685 N N . LYS A 1 85 ? -5.610 -2.858 21.093 1.00 79.19 85 LYS A N 1
ATOM 686 C CA . LYS A 1 85 ? -5.349 -1.989 22.248 1.00 79.19 85 LYS A CA 1
ATOM 687 C C . LYS A 1 85 ? -6.008 -2.567 23.501 1.00 79.19 85 LYS A C 1
ATOM 689 O O . LYS A 1 85 ? -7.183 -2.915 23.483 1.00 79.19 85 LYS A O 1
ATOM 694 N N . GLU A 1 86 ? -5.264 -2.605 24.602 1.00 73.69 86 GLU A N 1
ATOM 695 C CA . GLU A 1 86 ? -5.773 -2.993 25.924 1.00 73.69 86 GLU A CA 1
ATOM 696 C C . GLU A 1 86 ? -6.526 -1.825 26.597 1.00 73.69 86 GLU A C 1
ATOM 698 O O . GLU A 1 86 ? -6.180 -1.376 27.689 1.00 73.69 86 GLU A O 1
ATOM 703 N N . ASP A 1 87 ? -7.549 -1.289 25.925 1.00 77.88 87 ASP A N 1
ATOM 704 C CA . ASP A 1 87 ? -8.412 -0.208 26.412 1.00 77.88 87 ASP A CA 1
ATOM 705 C C . ASP A 1 87 ? -9.910 -0.528 26.211 1.00 77.88 87 ASP A C 1
ATOM 707 O O . ASP A 1 87 ? -10.305 -1.489 25.551 1.00 77.88 87 ASP A O 1
ATOM 711 N N . THR A 1 88 ? -10.793 0.262 26.828 1.00 78.69 88 THR A N 1
ATOM 712 C CA . THR A 1 88 ? -12.259 0.120 26.708 1.00 78.69 88 THR A CA 1
ATOM 713 C C . THR A 1 88 ? -12.779 0.687 25.377 1.00 78.69 88 THR A C 1
ATOM 715 O O . THR A 1 88 ? -13.586 1.613 25.358 1.00 78.69 88 THR A O 1
ATOM 718 N N . ASN A 1 89 ? -12.316 0.150 24.243 1.00 82.62 89 ASN A N 1
ATOM 719 C CA . ASN A 1 89 ? -12.591 0.687 22.899 1.00 82.62 89 ASN A CA 1
ATOM 720 C C . ASN A 1 89 ? -13.566 -0.143 22.042 1.00 82.62 89 ASN A C 1
ATOM 722 O O . ASN A 1 89 ? -13.681 0.073 20.834 1.00 82.62 89 ASN A O 1
ATOM 726 N N . GLN A 1 90 ? -14.273 -1.105 22.637 1.00 81.44 90 GLN A N 1
ATOM 727 C CA . GLN A 1 90 ? -15.044 -2.106 21.893 1.00 81.44 90 GLN A CA 1
ATOM 728 C C . GLN A 1 90 ? -16.091 -1.492 20.942 1.00 81.44 90 GLN A C 1
ATOM 730 O O . GLN A 1 90 ? -16.247 -1.947 19.807 1.00 81.44 90 GLN A O 1
ATOM 735 N N . VAL A 1 91 ? -16.769 -0.420 21.370 1.00 86.25 91 VAL A N 1
ATOM 736 C CA . VAL A 1 91 ? -17.734 0.322 20.537 1.00 86.25 91 VAL A CA 1
ATOM 737 C C . VAL A 1 91 ? -17.040 0.972 19.335 1.00 86.25 91 VAL A C 1
ATOM 739 O O . VAL A 1 91 ? -17.546 0.899 18.215 1.00 86.25 91 VAL A O 1
ATOM 742 N N . ASP A 1 92 ? -15.852 1.543 19.535 1.00 85.81 92 ASP A N 1
ATOM 743 C CA . ASP A 1 92 ? -15.075 2.182 18.471 1.00 85.81 92 ASP A CA 1
ATOM 744 C C . ASP A 1 92 ? -14.531 1.171 17.464 1.00 85.81 92 ASP A C 1
ATOM 746 O O . ASP A 1 92 ? -14.467 1.465 16.265 1.00 85.81 92 ASP A O 1
ATOM 750 N N . VAL A 1 93 ? -14.144 -0.020 17.925 1.00 86.94 93 VAL A N 1
ATOM 751 C CA . VAL A 1 93 ? -13.740 -1.134 17.057 1.00 86.94 93 VAL A CA 1
ATOM 752 C C . VAL A 1 93 ? -14.919 -1.562 16.187 1.00 86.94 93 VAL A C 1
ATOM 754 O O . VAL A 1 93 ? -14.792 -1.560 14.963 1.00 86.94 93 VAL A O 1
ATOM 757 N N . LEU A 1 94 ? -16.086 -1.832 16.783 1.00 87.81 94 LEU A N 1
ATOM 758 C CA . LEU A 1 94 ? -17.295 -2.229 16.048 1.00 87.81 94 LEU A CA 1
ATOM 759 C C . LEU A 1 94 ? -17.739 -1.162 15.041 1.00 87.81 94 LEU A C 1
ATOM 761 O O . LEU A 1 94 ? -18.034 -1.480 13.887 1.00 87.81 94 LEU A O 1
ATOM 765 N N . LEU A 1 95 ? -17.717 0.113 15.437 1.00 88.88 95 LEU A N 1
ATOM 766 C CA . LEU A 1 95 ? -18.022 1.225 14.541 1.00 88.88 95 LEU A CA 1
ATOM 767 C C . LEU A 1 95 ? -17.018 1.314 13.380 1.00 88.88 95 LEU A C 1
ATOM 769 O O . LEU A 1 95 ? -17.407 1.603 12.246 1.00 88.88 95 LEU A O 1
ATOM 773 N N . SER A 1 96 ? -15.736 1.041 13.638 1.00 87.50 96 SER A N 1
ATOM 774 C CA . SER A 1 96 ? -14.691 1.026 12.606 1.00 87.50 96 SER A CA 1
ATOM 775 C C . SER A 1 96 ? -14.903 -0.115 11.608 1.00 87.50 96 SER A C 1
ATOM 777 O O . SER A 1 96 ? -14.818 0.128 10.406 1.00 87.50 96 SER A O 1
ATOM 779 N N . VAL A 1 97 ? -15.259 -1.320 12.073 1.00 87.31 97 VAL A N 1
ATOM 780 C CA . VAL A 1 97 ? -15.616 -2.460 11.205 1.00 87.31 97 VAL A CA 1
ATOM 781 C C . VAL A 1 97 ? -16.837 -2.130 10.350 1.00 87.31 97 VAL A C 1
ATOM 783 O O . VAL A 1 97 ? -16.812 -2.330 9.137 1.00 87.31 97 VAL A O 1
ATOM 786 N N . PHE A 1 98 ? -17.897 -1.591 10.958 1.00 86.88 98 PHE A N 1
ATOM 787 C CA . PHE A 1 98 ? -19.126 -1.242 10.246 1.00 86.88 98 PHE A CA 1
ATOM 788 C C . PHE A 1 98 ? -18.870 -0.229 9.124 1.00 86.88 98 PHE A C 1
ATOM 790 O O . PHE A 1 98 ? -19.302 -0.427 7.985 1.00 86.88 98 PHE A O 1
ATOM 797 N N . ARG A 1 99 ? -18.118 0.837 9.420 1.00 86.94 99 ARG A N 1
ATOM 798 C CA . ARG A 1 99 ? -17.710 1.831 8.419 1.00 86.94 99 ARG A CA 1
ATOM 799 C C . ARG A 1 99 ? -16.846 1.198 7.338 1.00 86.94 99 ARG A C 1
ATOM 801 O O . ARG A 1 99 ? -17.100 1.424 6.162 1.00 86.94 99 ARG A O 1
ATOM 808 N N . PHE A 1 100 ? -15.867 0.380 7.714 1.00 84.69 100 PHE A N 1
ATOM 809 C CA . PHE A 1 100 ? -14.990 -0.292 6.758 1.00 84.69 100 PHE A CA 1
ATOM 810 C C . PHE A 1 100 ? -15.783 -1.169 5.778 1.00 84.69 100 PHE A C 1
ATOM 812 O O . PHE A 1 100 ? -15.604 -1.050 4.566 1.00 84.69 100 PHE A O 1
ATOM 819 N N . ARG A 1 101 ? -16.745 -1.950 6.285 1.00 83.44 101 ARG A N 1
ATOM 820 C CA . ARG A 1 101 ? -17.635 -2.796 5.478 1.00 83.44 101 ARG A CA 1
ATOM 821 C C . ARG A 1 101 ? -18.529 -2.000 4.526 1.00 83.44 101 ARG A C 1
ATOM 823 O O . ARG A 1 101 ? -18.720 -2.403 3.393 1.00 83.44 101 ARG A O 1
ATOM 830 N N . THR A 1 102 ? -19.086 -0.881 4.980 1.00 84.44 102 THR A N 1
ATOM 831 C CA . THR A 1 102 ? -20.068 -0.097 4.201 1.00 84.44 102 THR A CA 1
ATOM 832 C C . THR A 1 102 ? -19.439 0.875 3.200 1.00 84.44 102 THR A C 1
ATOM 834 O O . THR A 1 102 ? -20.122 1.364 2.295 1.00 84.44 102 THR A O 1
ATOM 837 N N . THR A 1 103 ? -18.148 1.183 3.359 1.00 80.88 103 THR A N 1
ATOM 838 C CA . THR A 1 103 ? -17.451 2.195 2.546 1.00 80.88 103 THR A CA 1
ATOM 839 C C . THR A 1 103 ? -16.343 1.632 1.668 1.00 80.88 103 THR A C 1
ATOM 841 O O . THR A 1 103 ? -16.186 2.116 0.550 1.00 80.88 103 THR A O 1
ATOM 844 N N . ILE A 1 104 ? -15.584 0.643 2.151 1.00 74.69 104 ILE A N 1
ATOM 845 C CA . ILE A 1 104 ? -14.389 0.132 1.466 1.00 74.69 104 ILE A CA 1
ATOM 846 C C . ILE A 1 104 ? -14.589 -1.305 0.969 1.00 74.69 104 ILE A C 1
ATOM 848 O O . ILE A 1 104 ? -14.205 -1.600 -0.156 1.00 74.69 104 ILE A O 1
ATOM 852 N N . LEU A 1 105 ? -15.209 -2.180 1.770 1.00 75.38 105 LEU A N 1
ATOM 853 C CA . LEU A 1 105 ? -15.470 -3.587 1.412 1.00 75.38 105 LEU A CA 1
ATOM 854 C C . LEU A 1 105 ? -16.919 -3.846 0.968 1.00 75.38 105 LEU A C 1
ATOM 856 O O . LEU A 1 105 ? -17.436 -4.949 1.135 1.00 75.38 105 LEU A O 1
ATOM 860 N N . ASP A 1 106 ? -17.604 -2.825 0.464 1.00 74.50 106 ASP A N 1
ATOM 861 C CA . ASP A 1 106 ? -18.970 -2.990 -0.018 1.00 74.50 106 ASP A CA 1
ATOM 862 C C . ASP A 1 106 ? -18.936 -3.707 -1.372 1.00 74.50 106 ASP A C 1
ATOM 864 O O . ASP A 1 106 ? -18.699 -3.071 -2.391 1.00 74.50 106 ASP A O 1
ATOM 868 N N . GLU A 1 107 ? -19.156 -5.024 -1.374 1.00 65.25 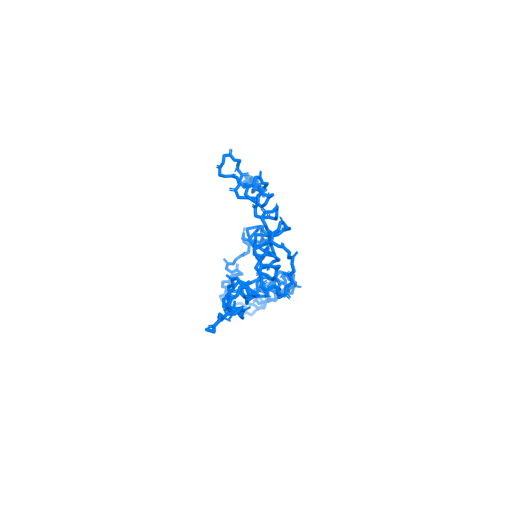107 GLU A N 1
ATOM 869 C CA . GLU A 1 107 ? -19.156 -5.875 -2.577 1.00 65.25 107 GLU A CA 1
ATOM 870 C C . GLU A 1 107 ? -20.202 -5.444 -3.619 1.00 65.25 107 GLU A C 1
ATOM 872 O O . GLU A 1 107 ? -20.062 -5.750 -4.802 1.00 65.25 107 GLU A O 1
ATOM 877 N N . MET A 1 108 ? -21.237 -4.706 -3.199 1.00 69.88 108 MET A N 1
ATOM 878 C CA . MET A 1 108 ? -22.273 -4.176 -4.092 1.00 69.88 108 MET A CA 1
ATOM 879 C C . MET A 1 108 ? -21.839 -2.879 -4.779 1.00 69.88 108 MET A C 1
ATOM 881 O O . MET A 1 108 ? -22.503 -2.412 -5.707 1.00 69.88 108 MET A O 1
ATOM 885 N N . LYS A 1 109 ? -20.737 -2.274 -4.328 1.00 62.66 109 LYS A N 1
ATOM 886 C CA . LYS A 1 109 ? -20.106 -1.139 -4.988 1.00 62.66 109 LYS A CA 1
ATOM 887 C C . LYS A 1 109 ? -18.860 -1.649 -5.701 1.00 62.66 109 LYS A C 1
ATOM 889 O O . LYS A 1 109 ? -18.072 -2.379 -5.104 1.00 62.66 109 LYS A O 1
ATOM 894 N N . PRO A 1 110 ? -18.617 -1.245 -6.957 1.00 58.56 110 PRO A N 1
ATOM 895 C CA . PRO A 1 110 ? -17.311 -1.485 -7.537 1.00 58.56 110 PRO A CA 1
ATOM 896 C C . PRO A 1 110 ? -16.275 -0.869 -6.595 1.00 58.56 110 PRO A C 1
ATOM 898 O O . PRO A 1 110 ? -16.402 0.298 -6.199 1.00 58.56 110 PRO A O 1
ATOM 901 N N . VAL A 1 111 ? -15.248 -1.650 -6.241 1.00 57.44 111 VAL A N 1
ATOM 902 C CA . VAL A 1 111 ? -13.999 -1.070 -5.742 1.00 57.44 111 VAL A CA 1
ATOM 903 C C . VAL A 1 111 ? -13.680 0.044 -6.727 1.00 57.44 111 VAL A C 1
ATOM 905 O O . VAL A 1 111 ? -13.741 -0.190 -7.934 1.00 57.44 111 VAL A O 1
ATOM 908 N N . LYS A 1 112 ? -13.478 1.277 -6.249 1.00 52.75 112 LYS A N 1
ATOM 909 C CA . LYS A 1 112 ? -13.170 2.409 -7.129 1.00 52.75 112 LYS A CA 1
ATOM 910 C C . LYS A 1 112 ? -11.808 2.155 -7.768 1.00 52.75 112 LYS A C 1
ATOM 912 O O . LYS A 1 112 ? -10.801 2.687 -7.318 1.00 52.75 112 LYS A O 1
ATOM 917 N N . VAL A 1 113 ? -11.795 1.337 -8.811 1.00 48.75 113 VAL A N 1
ATOM 918 C CA . VAL A 1 113 ? -10.655 1.136 -9.672 1.00 48.75 113 VAL A CA 1
ATOM 919 C C . VAL A 1 113 ? -10.727 2.275 -10.670 1.00 48.75 113 VAL A C 1
ATOM 921 O O . VAL A 1 113 ? -11.577 2.282 -11.561 1.00 48.75 113 VAL A O 1
ATOM 924 N N . ARG A 1 114 ? -9.879 3.293 -10.502 1.00 44.81 114 ARG A N 1
ATOM 925 C CA . ARG A 1 114 ? -9.610 4.234 -11.593 1.00 44.81 114 ARG A CA 1
ATOM 926 C C . ARG A 1 114 ? -8.773 3.492 -12.635 1.00 44.81 114 ARG A C 1
ATOM 928 O O . ARG A 1 114 ? -7.578 3.715 -12.747 1.00 44.81 114 ARG A O 1
ATOM 935 N N . ILE A 1 115 ? -9.397 2.574 -13.371 1.00 43.25 115 ILE A N 1
ATOM 936 C CA . ILE A 1 115 ? -8.817 2.061 -14.609 1.00 43.25 115 ILE A CA 1
ATOM 937 C C . ILE A 1 115 ? -8.875 3.243 -15.567 1.00 43.25 115 ILE A C 1
ATOM 939 O O . ILE A 1 115 ? -9.950 3.617 -16.038 1.00 43.25 115 ILE A O 1
ATOM 943 N N . GLN A 1 116 ? -7.739 3.899 -15.792 1.00 43.78 116 GLN A N 1
ATOM 944 C CA . GLN A 1 116 ? -7.593 4.690 -17.001 1.00 43.78 116 G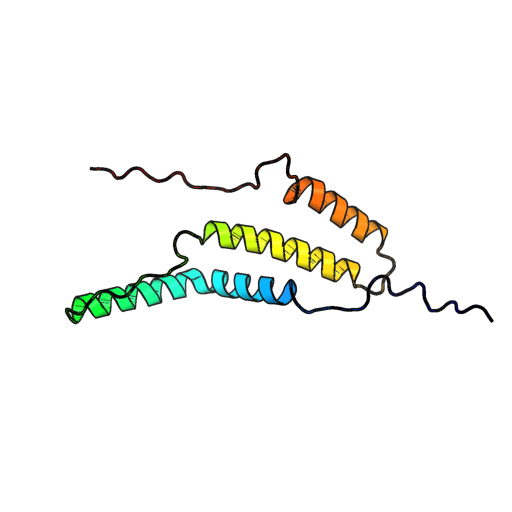LN A CA 1
ATOM 945 C C . GLN A 1 116 ? -7.802 3.705 -18.151 1.00 43.78 116 GLN A C 1
ATOM 947 O O . GLN A 1 116 ? -7.124 2.680 -18.214 1.00 43.78 116 GLN A O 1
ATOM 952 N N . ALA A 1 117 ? -8.829 3.955 -18.966 1.00 38.69 117 ALA A N 1
ATOM 953 C CA . ALA A 1 117 ? -9.105 3.158 -20.151 1.00 38.69 117 ALA A CA 1
ATOM 954 C C . ALA A 1 117 ? -7.814 3.014 -20.973 1.00 38.69 117 ALA A C 1
ATOM 956 O O . ALA A 1 117 ? -7.005 3.949 -20.964 1.00 38.69 117 ALA A O 1
ATOM 957 N N . PRO A 1 118 ? -7.604 1.882 -21.666 1.00 41.66 118 PRO A N 1
ATOM 958 C CA . PRO A 1 118 ? -6.484 1.773 -22.581 1.00 41.66 118 PRO A CA 1
ATOM 959 C C . PRO A 1 118 ? -6.631 2.907 -23.594 1.00 41.66 118 PRO A C 1
ATOM 961 O O . PRO A 1 118 ? -7.627 2.980 -24.311 1.00 41.66 118 PRO A O 1
ATOM 964 N N . SER A 1 119 ? -5.687 3.845 -23.587 1.00 44.97 119 SER A N 1
ATOM 965 C CA . SER A 1 119 ? -5.555 4.795 -24.679 1.00 44.97 119 SER A CA 1
ATOM 966 C C . SER A 1 119 ? -5.327 3.958 -25.932 1.00 44.97 119 SER A C 1
ATOM 968 O O . SER A 1 119 ? -4.309 3.270 -26.022 1.00 44.97 119 SER A O 1
ATOM 970 N N . ASP A 1 120 ? -6.302 3.956 -26.841 1.00 42.41 120 ASP A N 1
ATOM 971 C CA . ASP A 1 120 ? -6.176 3.325 -28.152 1.00 42.41 120 ASP A CA 1
ATOM 972 C C . ASP A 1 120 ? -4.833 3.718 -28.793 1.00 42.41 120 ASP A C 1
ATOM 974 O O . ASP A 1 120 ? -4.397 4.870 -28.647 1.00 42.41 120 ASP A O 1
ATOM 978 N N . PRO A 1 121 ? -4.160 2.803 -29.512 1.00 52.31 121 PRO A N 1
ATOM 979 C CA . PRO A 1 121 ? -2.961 3.160 -30.245 1.00 52.31 121 PRO A CA 1
ATOM 980 C C . PRO A 1 121 ? -3.361 4.134 -31.357 1.00 52.31 121 PRO A C 1
ATOM 982 O O . PRO A 1 121 ? -4.043 3.764 -32.314 1.00 52.31 121 PRO A O 1
ATOM 985 N N . LEU A 1 122 ? -2.952 5.395 -31.216 1.00 45.91 122 LEU A N 1
ATOM 986 C CA . LEU A 1 122 ? -2.981 6.333 -32.328 1.00 45.91 122 LEU A CA 1
ATOM 987 C C . LEU A 1 122 ? -1.981 5.838 -33.381 1.00 45.91 122 LEU A C 1
ATOM 989 O O . LEU A 1 122 ? -0.790 5.701 -33.095 1.00 45.91 122 LEU A O 1
ATOM 993 N N . LEU A 1 123 ? -2.543 5.516 -34.549 1.00 45.06 123 LEU A N 1
ATOM 994 C CA . LEU A 1 123 ? -1.884 5.264 -35.833 1.00 45.06 123 LEU A CA 1
ATOM 995 C C . LEU A 1 123 ? -0.799 6.297 -36.162 1.00 45.06 123 LEU A C 1
ATOM 997 O O . LEU A 1 123 ? -1.028 7.498 -35.889 1.00 45.06 123 LEU A O 1
#

Radius of gyration: 22.14 Å; chains: 1; bounding box: 48×25×80 Å

pLDDT: mean 77.3, std 17.97, range [35.81, 95.62]

Secondary structure (DSSP, 8-state):
---TTTTS-SS----SSHHHHHHHHHHHHHTHHHHHHHHHHHHHHHHHTTPPPPP--TTGGGHHHHHHHHHHHHHHHHHHHHHTSSSS-HHHHHHHHHHHHHHTS-TTS--------------